Protein AF-A0A2P8HFX1-F1 (afdb_monomer)

Radius of gyration: 20.17 Å; Cα contacts (8 Å, |Δi|>4): 81; chains: 1; bounding box: 55×35×35 Å

Solvent-accessible surface area (backbone atoms only — not comparable to full-atom values): 6045 Å² total; per-residue (Å²): 120,70,41,42,55,77,73,42,50,74,77,39,41,66,53,40,50,55,47,38,52,54,43,4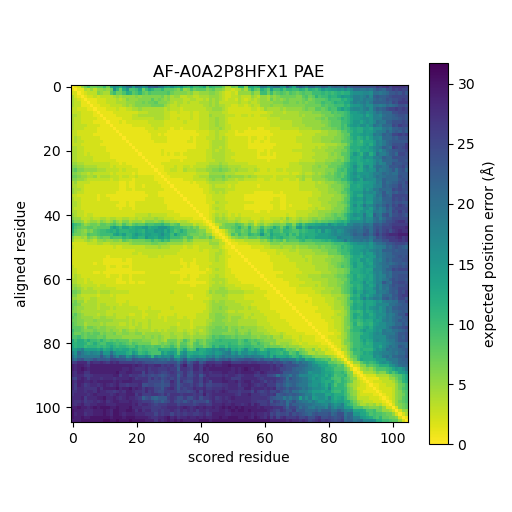0,76,74,70,44,94,66,51,64,65,54,50,47,52,54,17,50,69,68,43,94,55,68,82,44,67,40,42,63,68,57,56,44,48,34,36,68,67,59,49,72,66,58,54,52,53,49,52,52,52,51,54,52,52,50,51,56,51,50,42,68,74,51,42,104,46,42,69,60,51,54,52,50,55,55,55,62,66,64,69,80,118

Organism: NCBI:txid517424

pLDDT: mean 85.31, std 13.83, range [41.0, 98.12]

Secondary structure (DSSP, 8-state):
-EE-HHHHTTTTHHHHHHHHHHHHHTT----HHHHHHHHHHT-S-TTS-EEHHHHHHHHHT--HHHHHHHHHHHHHHHHHHHHHHH-TTHHHHHHHHHHHHTT--

Structure (mmCIF, N/CA/C/O backbone):
data_AF-A0A2P8HFX1-F1
#
_entry.id   AF-A0A2P8HFX1-F1
#
loop_
_atom_site.group_PDB
_atom_site.id
_atom_site.type_symbol
_atom_site.label_atom_id
_atom_site.label_alt_id
_atom_site.label_comp_id
_atom_site.label_asym_id
_atom_site.label_entity_id
_atom_site.label_seq_id
_atom_site.pdbx_PDB_ins_code
_atom_site.Cartn_x
_atom_site.Cartn_y
_atom_site.Cartn_z
_atom_site.occupancy
_atom_site.B_iso_or_equiv
_atom_site.auth_seq_id
_atom_site.auth_comp_id
_atom_site.auth_asym_id
_atom_site.auth_atom_id
_atom_site.pdbx_PDB_model_num
ATOM 1 N N . MET A 1 1 ? 15.619 -13.886 -10.190 1.00 76.94 1 MET A N 1
ATOM 2 C CA . MET A 1 1 ? 14.326 -14.317 -10.760 1.00 76.94 1 MET A CA 1
ATOM 3 C C . MET A 1 1 ? 13.462 -13.081 -10.934 1.00 76.94 1 MET A C 1
ATOM 5 O O . MET A 1 1 ? 13.349 -12.325 -9.974 1.00 76.94 1 MET A O 1
ATOM 9 N N . TYR A 1 2 ? 12.930 -12.864 -12.135 1.00 82.31 2 TYR A N 1
ATOM 10 C CA . TYR A 1 2 ? 12.001 -11.778 -12.450 1.00 82.31 2 TYR A CA 1
ATOM 11 C C . TYR A 1 2 ? 10.611 -12.378 -12.637 1.00 82.31 2 TYR A C 1
ATOM 13 O O . TYR A 1 2 ? 10.494 -13.483 -13.161 1.00 82.31 2 TYR A O 1
ATOM 21 N N . GLN A 1 3 ? 9.591 -11.706 -12.115 1.00 87.50 3 GLN A N 1
ATOM 22 C CA . GLN A 1 3 ? 8.193 -12.115 -12.242 1.00 87.50 3 GLN A CA 1
ATOM 23 C C . GLN A 1 3 ? 7.301 -10.874 -12.219 1.00 87.50 3 GLN A C 1
ATOM 25 O O . GLN A 1 3 ? 7.731 -9.795 -11.795 1.00 87.50 3 GLN A O 1
ATOM 30 N N . SER A 1 4 ? 6.044 -11.026 -12.629 1.00 87.75 4 SER A N 1
ATOM 31 C CA . SER A 1 4 ? 5.049 -9.964 -12.469 1.00 87.75 4 SER A CA 1
ATOM 32 C C . SER A 1 4 ? 4.795 -9.654 -10.987 1.00 87.75 4 SER A C 1
ATOM 34 O O . SER A 1 4 ? 4.896 -10.529 -10.122 1.00 87.75 4 SER A O 1
ATOM 36 N N . LEU A 1 5 ? 4.400 -8.415 -10.678 1.00 85.94 5 LEU A N 1
ATOM 37 C CA . LEU A 1 5 ? 4.071 -8.014 -9.304 1.00 85.94 5 LEU A CA 1
ATOM 38 C C . LEU A 1 5 ? 3.005 -8.916 -8.668 1.00 85.94 5 LEU A C 1
ATOM 40 O O . LEU A 1 5 ? 3.134 -9.290 -7.505 1.00 85.94 5 LEU A O 1
ATOM 44 N N . ASN A 1 6 ? 1.987 -9.323 -9.430 1.00 86.19 6 ASN A N 1
ATOM 45 C CA . ASN A 1 6 ? 0.925 -10.194 -8.922 1.00 86.19 6 ASN A CA 1
ATOM 46 C C . ASN A 1 6 ? 1.449 -11.553 -8.446 1.00 86.19 6 ASN A C 1
ATOM 48 O O . ASN A 1 6 ? 0.996 -12.044 -7.414 1.00 86.19 6 ASN A O 1
ATOM 52 N N . GLN A 1 7 ? 2.425 -12.134 -9.147 1.00 90.00 7 GLN A N 1
ATOM 53 C CA . GLN A 1 7 ? 3.048 -13.390 -8.725 1.00 90.00 7 GLN A CA 1
ATOM 54 C C . GLN A 1 7 ? 3.895 -13.201 -7.460 1.00 90.00 7 GLN A C 1
ATOM 56 O O . GLN A 1 7 ? 3.943 -14.088 -6.611 1.00 90.00 7 GLN A O 1
ATOM 61 N N . TRP A 1 8 ? 4.492 -12.019 -7.271 1.00 92.31 8 TRP A N 1
ATOM 62 C CA . TRP A 1 8 ? 5.255 -11.712 -6.062 1.00 92.31 8 TRP A CA 1
ATOM 63 C C . TRP A 1 8 ? 4.404 -11.488 -4.811 1.00 92.31 8 TRP A C 1
ATOM 65 O O . TRP A 1 8 ? 4.944 -11.631 -3.713 1.00 92.31 8 TRP A O 1
ATOM 75 N N . LYS A 1 9 ? 3.104 -11.180 -4.931 1.00 92.38 9 LYS A N 1
ATOM 76 C CA . LYS A 1 9 ? 2.233 -10.827 -3.790 1.00 92.38 9 LYS A CA 1
ATOM 77 C C . LYS A 1 9 ? 2.307 -11.843 -2.641 1.00 92.38 9 LYS A C 1
ATOM 79 O O . LYS A 1 9 ? 2.392 -11.449 -1.478 1.00 92.38 9 LYS A O 1
ATOM 84 N N . SER A 1 10 ? 2.305 -13.141 -2.953 1.00 93.25 10 SER A N 1
ATOM 85 C CA . SER A 1 10 ? 2.405 -14.218 -1.956 1.00 93.25 10 SER A CA 1
ATOM 86 C C . SER A 1 10 ? 3.770 -14.238 -1.258 1.00 93.25 10 SER A C 1
ATOM 88 O O . SER A 1 10 ? 3.837 -14.367 -0.038 1.00 93.25 10 SER A O 1
ATOM 90 N N . HIS A 1 11 ? 4.853 -14.040 -2.008 1.00 94.56 11 HIS A N 1
ATOM 91 C CA . HIS A 1 11 ? 6.222 -14.039 -1.491 1.00 94.56 11 HIS A CA 1
ATOM 92 C C . HIS A 1 11 ? 6.539 -12.803 -0.641 1.00 94.56 11 HIS A C 1
ATOM 94 O O . HIS A 1 11 ? 7.272 -12.904 0.339 1.00 94.56 11 HIS A O 1
ATOM 100 N N . VAL A 1 12 ? 5.972 -11.640 -0.979 1.00 95.69 12 VAL A N 1
ATOM 101 C CA . VAL A 1 12 ? 6.167 -10.390 -0.219 1.00 95.69 12 VAL A CA 1
ATOM 102 C C . VAL A 1 12 ? 5.121 -10.187 0.882 1.00 95.69 12 VAL A C 1
ATOM 104 O O . VAL A 1 12 ? 5.099 -9.148 1.539 1.00 95.69 12 VAL A O 1
ATOM 107 N N . SER A 1 13 ? 4.289 -11.201 1.138 1.00 96.31 13 SER A N 1
ATOM 108 C CA . SER A 1 13 ? 3.316 -11.247 2.236 1.00 96.31 13 SER A CA 1
ATOM 109 C C . SER A 1 13 ? 3.880 -10.788 3.596 1.00 96.31 13 SER A C 1
ATOM 111 O O . SER A 1 13 ? 3.190 -10.014 4.271 1.00 96.31 13 SER A O 1
ATOM 113 N N . PRO A 1 14 ? 5.113 -11.165 4.004 1.00 97.19 14 PRO A N 1
ATOM 114 C CA . PRO A 1 14 ? 5.702 -10.665 5.248 1.00 97.19 14 PRO A CA 1
ATOM 115 C C . PRO A 1 14 ? 5.901 -9.143 5.255 1.00 97.19 14 PRO A C 1
ATOM 117 O O . PRO A 1 14 ? 5.551 -8.488 6.233 1.00 97.19 14 PRO A O 1
ATOM 120 N N . ALA A 1 15 ? 6.381 -8.561 4.150 1.00 97.81 15 ALA A N 1
ATOM 121 C CA . ALA A 1 15 ? 6.555 -7.112 4.022 1.00 97.81 15 ALA A CA 1
ATOM 122 C C . ALA A 1 15 ? 5.205 -6.378 4.025 1.00 97.81 15 ALA A C 1
ATOM 124 O O . ALA A 1 15 ? 5.070 -5.339 4.666 1.00 97.81 15 ALA A O 1
ATOM 125 N N . ILE A 1 16 ? 4.188 -6.945 3.361 1.00 98.00 16 ILE A N 1
ATOM 126 C CA . ILE A 1 16 ? 2.821 -6.398 3.364 1.00 98.00 16 ILE A CA 1
ATOM 127 C C . ILE A 1 16 ? 2.277 -6.351 4.792 1.00 98.00 16 ILE A C 1
ATOM 129 O O . ILE A 1 16 ? 1.723 -5.337 5.204 1.00 98.00 16 ILE A O 1
ATOM 133 N N . THR A 1 17 ? 2.451 -7.438 5.544 1.00 98.12 17 THR A N 1
ATOM 134 C CA . THR A 1 17 ? 1.980 -7.537 6.933 1.00 98.12 17 THR A CA 1
ATOM 135 C C . THR A 1 17 ? 2.720 -6.539 7.823 1.00 98.12 17 THR A C 1
ATOM 137 O O . THR A 1 17 ? 2.083 -5.747 8.506 1.00 98.12 17 THR A O 1
ATOM 140 N N . SER A 1 18 ? 4.051 -6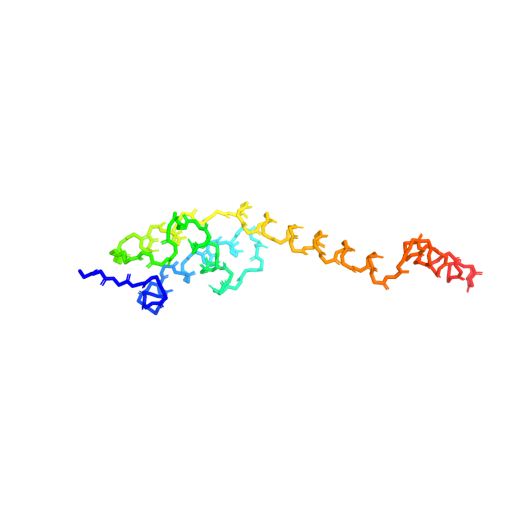.476 7.721 1.00 98.00 18 SER A N 1
ATOM 141 C CA . SER A 1 18 ? 4.860 -5.511 8.473 1.00 98.00 18 SER A CA 1
ATOM 142 C C . SER A 1 18 ? 4.448 -4.060 8.201 1.00 98.00 18 SER A C 1
ATOM 144 O O . SER A 1 18 ? 4.318 -3.278 9.139 1.00 98.00 18 SER A O 1
ATOM 146 N N . LYS A 1 19 ? 4.187 -3.702 6.937 1.00 98.06 19 LYS A N 1
ATOM 147 C CA . LYS A 1 19 ? 3.725 -2.356 6.576 1.00 98.06 19 LYS A CA 1
ATOM 148 C C . LYS A 1 19 ? 2.297 -2.080 7.055 1.00 98.06 19 LYS A C 1
ATOM 150 O O . LYS A 1 19 ? 1.998 -0.961 7.462 1.00 98.06 19 LYS A O 1
ATOM 155 N N . GLN A 1 20 ? 1.415 -3.078 7.014 1.00 98.06 20 GLN A N 1
ATOM 156 C CA . GLN A 1 20 ? 0.062 -2.955 7.556 1.00 98.06 20 GLN A CA 1
ATOM 157 C C . GLN A 1 20 ? 0.105 -2.641 9.056 1.00 98.06 20 GLN A C 1
ATOM 159 O O . GLN A 1 20 ? -0.594 -1.738 9.510 1.00 98.06 20 GLN A O 1
ATOM 164 N N . ASP A 1 21 ? 0.925 -3.369 9.811 1.00 97.88 21 ASP A N 1
ATOM 165 C CA . ASP A 1 21 ? 1.041 -3.186 11.256 1.00 97.88 21 ASP A CA 1
ATOM 166 C C . ASP A 1 21 ? 1.635 -1.815 11.606 1.00 97.88 21 ASP A C 1
ATOM 168 O O . ASP A 1 21 ? 1.123 -1.145 12.498 1.00 97.88 21 ASP A O 1
ATOM 172 N N . GLU A 1 22 ? 2.628 -1.339 10.849 1.00 97.81 22 GLU A N 1
ATOM 173 C CA . GLU A 1 22 ? 3.158 0.029 10.963 1.00 97.81 22 GLU A CA 1
ATOM 174 C C . GLU A 1 22 ? 2.060 1.089 10.752 1.00 97.81 22 GLU A C 1
ATOM 176 O O . GLU A 1 22 ? 1.901 2.005 11.555 1.00 97.81 22 GLU A O 1
ATOM 181 N N . LEU A 1 23 ? 1.251 0.961 9.696 1.00 96.69 23 LEU A N 1
ATOM 182 C CA . LEU A 1 23 ? 0.154 1.900 9.438 1.00 96.69 23 LEU A CA 1
ATOM 183 C C . LEU A 1 23 ? -0.925 1.843 10.531 1.00 96.69 23 LEU A C 1
ATOM 185 O O . LEU A 1 23 ? -1.443 2.884 10.936 1.00 96.69 23 LEU A O 1
ATOM 189 N N . LYS A 1 24 ? -1.228 0.655 11.062 1.00 96.88 24 LYS A N 1
ATOM 190 C CA . LYS A 1 24 ? -2.136 0.505 12.208 1.00 96.88 24 LYS A CA 1
ATOM 191 C C . LYS A 1 24 ? -1.589 1.159 13.473 1.00 96.88 24 LYS A C 1
ATOM 193 O O . LYS A 1 24 ? -2.370 1.744 14.217 1.00 96.88 24 LYS A O 1
ATOM 198 N N . GLN A 1 25 ? -0.276 1.111 13.709 1.00 96.56 25 GLN A N 1
ATOM 199 C CA . GLN A 1 25 ? 0.355 1.815 14.836 1.00 96.56 25 GLN A CA 1
ATOM 200 C C . GLN A 1 25 ? 0.160 3.333 14.750 1.00 96.56 25 GLN A C 1
ATOM 202 O O . GLN A 1 25 ? 0.033 3.990 15.779 1.00 96.56 25 GLN A O 1
ATOM 207 N N . TYR A 1 26 ? 0.062 3.887 13.540 1.00 94.69 26 TYR A N 1
ATOM 208 C CA . TYR A 1 26 ? -0.298 5.291 13.327 1.00 94.69 26 TYR A CA 1
ATOM 209 C C . TYR A 1 26 ? -1.811 5.574 13.406 1.00 94.69 26 TYR A C 1
ATOM 211 O O . TYR A 1 26 ? -2.225 6.712 13.201 1.00 94.69 26 TYR A O 1
ATOM 219 N N . GLY A 1 27 ? -2.641 4.570 13.704 1.00 95.06 27 GLY A N 1
ATOM 220 C CA . GLY A 1 27 ? -4.090 4.709 13.872 1.00 95.06 27 GLY A CA 1
ATOM 221 C C . GLY A 1 27 ? -4.918 4.482 12.605 1.00 95.06 27 GLY A C 1
ATOM 222 O O . GLY A 1 27 ? -6.131 4.684 12.633 1.00 95.06 27 GLY A O 1
ATOM 223 N N . TYR A 1 28 ? -4.312 4.048 11.495 1.00 94.88 28 TYR A N 1
ATOM 224 C CA . TYR A 1 28 ? -5.049 3.799 10.254 1.00 94.88 28 TYR A CA 1
ATOM 225 C C . TYR A 1 28 ? -5.675 2.401 10.231 1.00 94.88 28 TYR A C 1
ATOM 227 O O . TYR A 1 28 ? -5.006 1.389 10.452 1.00 94.88 28 TYR A O 1
ATOM 235 N N . GLN A 1 29 ? -6.959 2.329 9.880 1.00 93.31 29 GLN A N 1
ATOM 236 C CA . GLN A 1 29 ? -7.649 1.068 9.613 1.00 93.31 29 GLN A CA 1
ATOM 237 C C . GLN A 1 29 ? -7.399 0.640 8.167 1.00 93.31 29 GLN A C 1
ATOM 239 O O . GLN A 1 29 ? -8.183 0.964 7.287 1.00 93.31 29 GLN A O 1
ATOM 244 N N . VAL A 1 30 ? -6.284 -0.047 7.921 1.00 95.19 30 VAL A N 1
ATOM 245 C CA . VAL A 1 30 ? -5.854 -0.459 6.575 1.00 95.19 30 VAL A CA 1
ATOM 246 C C . VAL A 1 30 ? -5.830 -1.986 6.431 1.00 95.19 30 VAL A C 1
ATOM 248 O O . VAL A 1 30 ? -5.363 -2.707 7.326 1.00 95.19 30 VAL A O 1
ATOM 251 N N . SER A 1 31 ? -6.318 -2.508 5.304 1.00 96.56 31 SER A N 1
ATOM 252 C CA . SER A 1 31 ? -6.244 -3.935 4.972 1.00 96.56 31 SER A CA 1
ATOM 253 C C . SER A 1 31 ? -4.935 -4.294 4.254 1.00 96.56 31 SER A C 1
ATOM 255 O O . SER A 1 31 ? -4.203 -3.442 3.749 1.00 96.56 31 SER A O 1
ATOM 257 N N . ARG A 1 32 ? -4.620 -5.592 4.178 1.00 96.56 32 ARG A N 1
ATOM 258 C CA . ARG A 1 32 ? -3.456 -6.075 3.412 1.00 96.56 32 ARG A CA 1
ATOM 259 C C . ARG A 1 32 ? -3.586 -5.783 1.917 1.00 96.56 32 ARG A C 1
ATOM 261 O O . ARG A 1 32 ? -2.580 -5.543 1.250 1.00 96.56 32 ARG A O 1
ATOM 268 N N . ASP A 1 33 ? -4.812 -5.819 1.404 1.00 95.62 33 ASP A N 1
ATOM 269 C CA . ASP A 1 33 ? -5.092 -5.539 0.001 1.00 95.62 33 ASP A CA 1
ATOM 270 C C . ASP A 1 33 ? -4.936 -4.055 -0.318 1.00 95.62 33 ASP A C 1
ATOM 272 O O . ASP A 1 33 ? -4.403 -3.734 -1.378 1.00 95.62 33 ASP A O 1
ATOM 276 N N . ASP A 1 34 ? -5.260 -3.165 0.622 1.00 95.81 34 ASP A N 1
ATOM 277 C CA . ASP A 1 34 ? -5.012 -1.728 0.470 1.00 95.81 34 ASP A CA 1
ATOM 278 C C . ASP A 1 34 ? -3.514 -1.437 0.379 1.00 95.81 34 ASP A C 1
ATOM 280 O O . ASP A 1 34 ? -3.068 -0.750 -0.540 1.00 95.81 34 ASP A O 1
ATOM 284 N N . VAL A 1 35 ? -2.709 -2.017 1.281 1.00 96.94 35 VAL A N 1
ATOM 285 C CA . VAL A 1 35 ? -1.240 -1.887 1.243 1.00 96.94 35 VAL A CA 1
ATOM 286 C C . VAL A 1 35 ? -0.695 -2.359 -0.103 1.00 96.94 35 VAL A C 1
ATOM 288 O O . VAL A 1 35 ? 0.122 -1.674 -0.723 1.00 96.94 35 VAL A O 1
ATOM 291 N N . TRP A 1 36 ? -1.165 -3.511 -0.583 1.00 96.06 36 TRP A N 1
ATOM 292 C CA . TRP A 1 36 ? -0.752 -4.036 -1.879 1.00 96.06 36 TRP A CA 1
ATOM 293 C C . TRP A 1 36 ? -1.174 -3.126 -3.038 1.00 96.06 36 TRP A C 1
ATOM 295 O O . TRP A 1 36 ? -0.358 -2.816 -3.905 1.00 96.06 36 TRP A O 1
ATOM 305 N N . ALA A 1 37 ? -2.418 -2.647 -3.044 1.00 94.62 37 ALA A N 1
ATOM 306 C CA . ALA A 1 37 ? -2.925 -1.746 -4.072 1.00 94.62 37 ALA A CA 1
ATOM 307 C C . ALA A 1 37 ? -2.126 -0.435 -4.123 1.00 94.62 37 ALA A C 1
ATOM 309 O O . ALA A 1 37 ? -1.819 0.060 -5.208 1.00 94.62 37 ALA A O 1
ATOM 310 N N . LEU A 1 38 ? -1.739 0.112 -2.967 1.00 95.25 38 LEU A N 1
ATOM 311 C CA . LEU A 1 38 ? -0.874 1.290 -2.882 1.00 95.25 38 LEU A CA 1
ATOM 312 C C . LEU A 1 38 ? 0.540 1.009 -3.405 1.00 95.25 38 LEU A C 1
ATOM 314 O O . LEU A 1 38 ? 1.087 1.832 -4.138 1.00 95.25 38 LEU A O 1
ATOM 318 N N . ALA A 1 39 ? 1.116 -0.152 -3.084 1.00 94.50 39 ALA A N 1
ATOM 319 C CA . ALA A 1 39 ? 2.427 -0.558 -3.590 1.00 94.50 39 ALA A CA 1
ATOM 320 C C . ALA A 1 39 ? 2.427 -0.706 -5.122 1.00 94.50 39 ALA A C 1
ATOM 322 O O . ALA A 1 39 ? 3.320 -0.194 -5.796 1.00 94.50 39 ALA A O 1
ATOM 323 N N . VAL A 1 40 ? 1.390 -1.333 -5.690 1.00 93.00 40 VAL A N 1
ATOM 324 C CA . VAL A 1 40 ? 1.232 -1.480 -7.147 1.00 93.00 40 VAL A CA 1
ATOM 325 C C . VAL A 1 40 ? 1.014 -0.127 -7.824 1.00 93.00 40 VAL A C 1
ATOM 327 O O . VAL A 1 40 ? 1.608 0.123 -8.869 1.00 93.00 40 VAL A O 1
ATOM 330 N N . LYS A 1 41 ? 0.241 0.790 -7.219 1.00 91.50 41 LYS A N 1
ATOM 331 C CA . LYS A 1 41 ? 0.074 2.169 -7.724 1.00 91.50 41 LYS A CA 1
ATOM 332 C C . LYS A 1 41 ? 1.399 2.941 -7.812 1.00 91.50 41 LYS A C 1
ATOM 334 O O . LYS A 1 41 ? 1.493 3.875 -8.601 1.00 91.50 41 LYS A O 1
ATOM 339 N N . LYS A 1 42 ? 2.406 2.579 -7.008 1.00 87.62 42 LYS A N 1
ATOM 340 C CA . LYS A 1 42 ? 3.751 3.179 -7.052 1.00 87.62 42 LYS A CA 1
ATOM 341 C C . LYS A 1 42 ? 4.661 2.566 -8.117 1.00 87.62 42 LYS A C 1
ATOM 343 O O . LYS A 1 42 ? 5.716 3.134 -8.396 1.00 87.62 42 LYS A O 1
ATOM 348 N N . ALA A 1 43 ? 4.296 1.428 -8.702 1.00 88.31 43 ALA A N 1
ATOM 349 C CA . ALA A 1 43 ? 5.072 0.838 -9.780 1.00 88.31 43 ALA A CA 1
ATOM 350 C C . ALA A 1 43 ? 4.957 1.707 -11.041 1.00 88.31 43 ALA A C 1
ATOM 352 O O . ALA A 1 43 ? 3.856 1.981 -11.511 1.00 88.31 43 ALA A O 1
ATOM 353 N N . ALA A 1 44 ? 6.094 2.106 -11.616 1.00 77.81 44 ALA A N 1
ATOM 354 C CA . ALA A 1 44 ? 6.119 2.880 -12.861 1.00 77.81 44 ALA A CA 1
ATOM 355 C C . ALA A 1 44 ? 5.496 2.110 -14.043 1.00 77.81 44 ALA A C 1
ATOM 357 O O . ALA A 1 44 ? 4.890 2.709 -14.926 1.00 77.81 44 ALA A O 1
ATOM 358 N N . ALA A 1 45 ? 5.625 0.779 -14.037 1.00 80.12 45 ALA A N 1
ATOM 359 C CA . ALA A 1 45 ? 5.038 -0.128 -15.016 1.00 80.12 45 ALA A CA 1
ATOM 360 C C . ALA A 1 45 ? 4.482 -1.377 -14.297 1.00 80.12 45 ALA A C 1
ATOM 362 O O . ALA A 1 45 ? 5.238 -2.304 -14.013 1.00 80.12 45 ALA A O 1
ATOM 363 N N . PRO A 1 46 ? 3.173 -1.428 -13.985 1.00 71.00 46 PRO A N 1
ATOM 364 C CA . PRO A 1 46 ? 2.565 -2.524 -13.217 1.00 71.00 46 PRO A CA 1
ATOM 365 C C . PRO A 1 46 ? 2.657 -3.904 -13.886 1.00 71.00 46 PRO A C 1
ATOM 367 O O . PRO A 1 46 ? 2.571 -4.927 -13.209 1.00 71.00 46 PRO A O 1
ATOM 370 N N . SER A 1 47 ? 2.815 -3.928 -15.212 1.00 73.31 47 SER A N 1
ATOM 371 C CA . SER A 1 47 ? 2.960 -5.135 -16.032 1.00 73.31 47 SER A CA 1
ATOM 372 C C . SER A 1 47 ? 4.413 -5.549 -16.276 1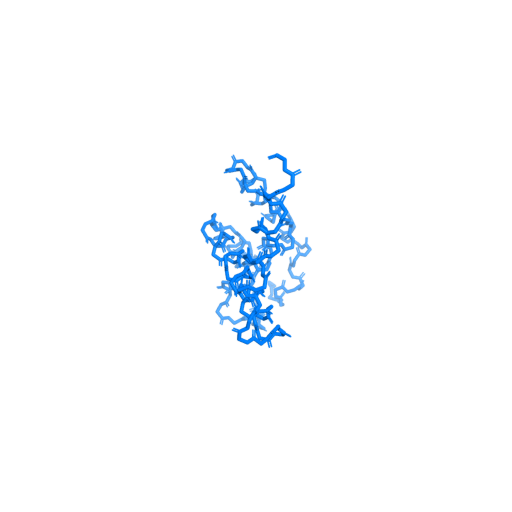.00 73.31 47 SER A C 1
ATOM 374 O O . SER A 1 47 ? 4.638 -6.593 -16.883 1.00 73.31 47 SER A O 1
ATOM 376 N N . ALA A 1 48 ? 5.394 -4.756 -15.835 1.00 79.00 48 ALA A N 1
ATOM 377 C CA . ALA A 1 48 ? 6.795 -5.110 -15.996 1.00 79.00 48 ALA A CA 1
ATOM 378 C C . ALA A 1 48 ? 7.169 -6.260 -15.056 1.00 79.00 48 ALA A C 1
ATOM 380 O O . ALA A 1 48 ? 6.717 -6.332 -13.909 1.00 79.00 48 ALA A O 1
ATOM 381 N N . GLU A 1 49 ? 8.031 -7.151 -15.537 1.00 88.44 49 GLU A N 1
ATOM 382 C CA . GLU A 1 49 ? 8.654 -8.133 -14.667 1.00 88.44 49 GLU A CA 1
ATOM 383 C C . GLU A 1 49 ? 9.674 -7.436 -13.767 1.00 88.44 49 GLU A C 1
ATOM 385 O O . GLU A 1 49 ? 10.554 -6.707 -14.227 1.00 88.44 49 GLU A O 1
ATOM 390 N N . VAL A 1 50 ? 9.562 -7.668 -12.464 1.00 89.50 50 VAL A N 1
ATOM 391 C CA . VAL A 1 50 ? 10.444 -7.075 -11.461 1.00 89.50 50 VAL A CA 1
ATOM 392 C C . VAL A 1 50 ? 11.112 -8.162 -10.637 1.00 89.50 50 VAL A C 1
ATOM 394 O O . VAL A 1 50 ? 10.612 -9.284 -10.510 1.00 89.50 50 VAL A O 1
ATOM 397 N N . ALA A 1 51 ? 12.262 -7.833 -10.060 1.00 92.25 51 ALA A N 1
ATOM 398 C CA . ALA A 1 51 ? 12.885 -8.675 -9.054 1.00 92.25 51 ALA A CA 1
ATOM 399 C C . ALA A 1 51 ? 12.127 -8.565 -7.718 1.00 92.25 51 ALA A C 1
ATOM 401 O O . ALA A 1 51 ? 11.533 -7.532 -7.409 1.00 92.25 51 ALA A O 1
ATOM 402 N N . ILE A 1 52 ? 12.192 -9.607 -6.884 1.00 93.50 52 ILE A N 1
ATOM 403 C CA . ILE A 1 52 ? 11.492 -9.634 -5.587 1.00 93.50 52 ILE A CA 1
ATOM 404 C C . ILE A 1 52 ? 11.864 -8.456 -4.672 1.00 93.50 52 ILE A C 1
ATOM 406 O O . ILE A 1 52 ? 11.000 -7.916 -3.986 1.00 93.50 52 ILE A O 1
ATOM 410 N N . HIS A 1 53 ? 13.128 -8.016 -4.678 1.00 94.25 53 HIS A N 1
ATOM 411 C CA . HIS A 1 53 ? 13.571 -6.894 -3.846 1.00 94.25 53 HIS A CA 1
ATOM 412 C C . HIS A 1 53 ? 12.916 -5.570 -4.260 1.00 94.25 53 HIS A C 1
ATOM 414 O O . HIS A 1 53 ? 12.624 -4.751 -3.394 1.00 94.25 53 HIS A O 1
ATOM 420 N N . GLU A 1 54 ? 12.611 -5.381 -5.548 1.00 93.62 54 GLU A N 1
ATOM 421 C CA . GLU A 1 54 ? 11.842 -4.224 -6.016 1.00 93.62 54 GLU A CA 1
ATOM 422 C C . GLU A 1 54 ? 10.389 -4.302 -5.537 1.00 93.62 54 GLU A C 1
ATOM 424 O O . GLU A 1 54 ? 9.841 -3.307 -5.071 1.00 93.62 54 GLU A O 1
ATOM 429 N N . ALA A 1 55 ? 9.775 -5.490 -5.558 1.00 93.50 55 ALA A N 1
ATOM 430 C CA . ALA A 1 55 ? 8.426 -5.680 -5.023 1.00 93.50 55 ALA A CA 1
ATOM 431 C C . ALA A 1 55 ? 8.365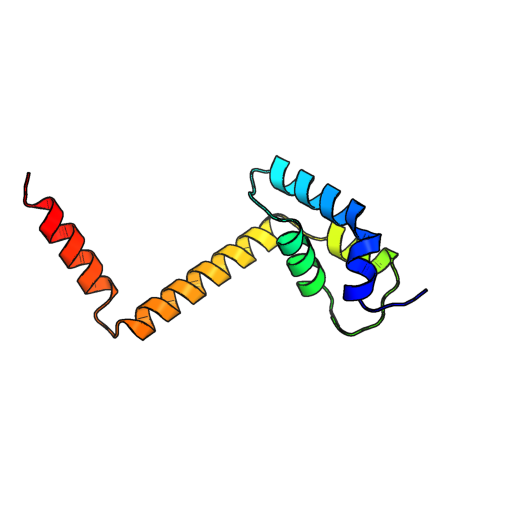 -5.374 -3.512 1.00 93.50 55 ALA A C 1
ATOM 433 O O . ALA A 1 55 ? 7.470 -4.661 -3.058 1.00 93.50 55 ALA A O 1
ATOM 434 N N . VAL A 1 56 ? 9.352 -5.840 -2.736 1.00 96.25 56 VAL A N 1
ATOM 435 C CA . VAL A 1 56 ? 9.492 -5.490 -1.310 1.00 96.25 56 VAL A CA 1
ATOM 436 C C . VAL A 1 56 ? 9.696 -3.985 -1.136 1.00 96.25 56 VAL A C 1
ATOM 438 O O . VAL A 1 56 ? 9.020 -3.368 -0.315 1.00 96.25 56 VAL A O 1
ATOM 441 N N . ARG A 1 57 ? 10.581 -3.370 -1.927 1.00 95.94 57 ARG A N 1
ATOM 442 C CA . ARG A 1 57 ? 10.840 -1.925 -1.890 1.00 95.94 57 ARG A CA 1
ATOM 443 C C . ARG A 1 57 ? 9.567 -1.112 -2.132 1.00 95.94 57 ARG A C 1
ATOM 445 O O . ARG A 1 57 ? 9.335 -0.147 -1.408 1.00 95.94 57 ARG A O 1
ATOM 452 N N . LEU A 1 58 ? 8.732 -1.503 -3.096 1.00 95.88 58 LEU A N 1
ATOM 453 C CA . LEU A 1 58 ? 7.452 -0.842 -3.378 1.00 95.88 58 LEU A CA 1
ATOM 454 C C . LEU A 1 58 ? 6.497 -0.900 -2.180 1.00 95.88 58 LEU A C 1
ATOM 456 O O . LEU A 1 58 ? 5.892 0.115 -1.839 1.00 95.88 58 LEU A O 1
ATOM 460 N N . VAL A 1 59 ? 6.404 -2.055 -1.513 1.00 97.12 59 VAL A N 1
ATOM 461 C CA . VAL A 1 59 ? 5.599 -2.219 -0.291 1.00 97.12 59 VAL A CA 1
ATOM 462 C C . VAL A 1 59 ? 6.134 -1.339 0.838 1.00 97.12 59 VAL A C 1
ATOM 464 O O . VAL A 1 59 ? 5.378 -0.598 1.464 1.00 97.12 59 VAL A O 1
ATOM 467 N N . MET A 1 60 ? 7.446 -1.354 1.071 1.00 96.88 60 MET A N 1
ATOM 468 C CA . MET A 1 60 ? 8.062 -0.562 2.139 1.00 96.88 60 MET A CA 1
ATOM 469 C C . MET A 1 60 ? 7.986 0.949 1.886 1.00 96.88 60 MET A C 1
ATOM 471 O O . MET A 1 60 ? 7.985 1.727 2.839 1.00 96.88 60 MET A O 1
ATOM 475 N N . ALA A 1 61 ? 7.874 1.364 0.622 1.00 96.38 61 ALA A N 1
ATOM 476 C CA . ALA A 1 61 ? 7.724 2.757 0.216 1.00 96.38 61 ALA A CA 1
ATOM 477 C C . ALA A 1 61 ? 6.305 3.324 0.412 1.00 96.38 61 ALA A C 1
ATOM 479 O O . ALA A 1 61 ? 6.109 4.522 0.186 1.00 96.38 61 ALA A O 1
ATOM 480 N N . VAL A 1 62 ? 5.321 2.504 0.805 1.00 96.62 62 VAL A N 1
ATOM 481 C CA . VAL A 1 62 ? 3.978 2.974 1.179 1.00 96.62 62 VAL A CA 1
ATOM 482 C C . VAL A 1 62 ? 4.060 3.817 2.450 1.00 96.62 62 VAL A C 1
ATOM 484 O O . VAL A 1 62 ? 4.655 3.411 3.451 1.00 96.62 62 VAL A O 1
ATOM 487 N N . LYS A 1 63 ? 3.450 5.002 2.398 1.00 95.69 63 LYS A N 1
ATOM 488 C CA . LYS A 1 63 ? 3.399 5.985 3.481 1.00 95.69 63 LYS A CA 1
ATOM 489 C C . LYS A 1 63 ? 1.951 6.235 3.920 1.00 95.69 63 LYS A C 1
ATOM 491 O O . LYS A 1 63 ? 1.039 6.093 3.105 1.00 95.69 63 LYS A O 1
ATOM 496 N N . PRO A 1 64 ? 1.725 6.716 5.156 1.00 94.69 64 PRO A N 1
ATOM 497 C CA . PRO A 1 64 ? 0.391 7.082 5.642 1.00 94.69 64 PRO A CA 1
ATOM 498 C C . PRO A 1 64 ? -0.408 7.995 4.702 1.00 94.69 64 PRO A C 1
ATOM 500 O O . PRO A 1 64 ? -1.587 7.762 4.443 1.00 94.69 64 PRO A O 1
ATOM 503 N N . HIS A 1 65 ? 0.249 9.004 4.119 1.00 94.31 65 HIS A N 1
ATOM 504 C CA . HIS A 1 65 ? -0.412 9.929 3.198 1.00 94.31 65 HIS A CA 1
ATOM 505 C C . HIS A 1 65 ? -0.856 9.262 1.889 1.00 94.31 65 HIS A C 1
ATOM 507 O O . HIS A 1 65 ? -1.788 9.749 1.259 1.00 94.31 65 HIS A O 1
ATOM 513 N N . ASP A 1 66 ? -0.222 8.162 1.464 1.00 94.69 66 ASP A N 1
ATOM 514 C CA . ASP A 1 66 ? -0.655 7.429 0.271 1.00 94.69 66 ASP A CA 1
ATOM 515 C C . ASP A 1 66 ? -2.033 6.800 0.507 1.00 94.69 66 ASP A C 1
ATOM 517 O O . ASP A 1 66 ? -2.904 6.880 -0.362 1.00 94.69 66 ASP A O 1
ATOM 521 N N . TYR A 1 67 ? -2.238 6.223 1.697 1.00 94.19 67 TYR A N 1
ATOM 522 C CA . TYR A 1 67 ? -3.519 5.655 2.112 1.00 94.19 67 TYR A CA 1
ATOM 523 C C . TYR A 1 67 ? -4.584 6.741 2.244 1.00 94.19 67 TYR A C 1
ATOM 525 O O . TYR A 1 67 ? -5.613 6.673 1.578 1.00 94.19 67 TYR A O 1
ATOM 533 N N . MET A 1 68 ? -4.291 7.805 2.996 1.00 93.12 68 MET A N 1
ATOM 534 C CA . MET A 1 68 ? -5.232 8.909 3.194 1.00 93.12 68 MET A CA 1
ATOM 535 C C . MET A 1 68 ? -5.639 9.566 1.868 1.00 93.12 68 MET A C 1
ATOM 537 O O . MET A 1 68 ? -6.818 9.798 1.625 1.00 93.12 68 MET A O 1
ATOM 541 N N . ASN A 1 69 ? -4.689 9.783 0.955 1.00 93.81 69 ASN A N 1
ATOM 542 C CA . ASN A 1 69 ? -4.996 10.301 -0.378 1.00 93.81 69 ASN A CA 1
ATOM 543 C C . ASN A 1 69 ? -5.864 9.338 -1.201 1.00 93.81 69 ASN A C 1
ATOM 545 O O . ASN A 1 69 ? -6.664 9.795 -2.018 1.00 93.81 69 ASN A O 1
ATOM 549 N N . SER A 1 70 ? -5.684 8.023 -1.044 1.00 93.06 70 SER A N 1
ATOM 550 C CA . SER A 1 70 ? -6.512 7.021 -1.722 1.00 93.06 70 SER A CA 1
ATOM 551 C C . SER A 1 70 ? -7.955 7.070 -1.220 1.00 93.06 70 SER A C 1
ATOM 553 O O . SER A 1 70 ? -8.864 7.157 -2.045 1.00 93.06 70 SER A O 1
ATOM 555 N N . GLU A 1 71 ? -8.149 7.103 0.099 1.00 92.62 71 GLU A N 1
ATOM 556 C CA . GLU A 1 71 ? -9.470 7.171 0.735 1.00 92.62 71 GLU A CA 1
ATOM 557 C C . GLU A 1 71 ? -10.202 8.471 0.392 1.00 92.62 71 GLU A C 1
ATOM 559 O O . GLU A 1 71 ? -11.344 8.441 -0.065 1.00 92.62 71 GLU A O 1
ATOM 564 N N . THR A 1 72 ? -9.524 9.619 0.480 1.00 93.38 72 THR A N 1
ATOM 565 C CA . THR A 1 72 ? -10.111 10.916 0.113 1.00 93.38 72 THR A CA 1
ATOM 566 C C . THR A 1 72 ? -10.562 10.942 -1.347 1.00 93.38 72 THR A C 1
ATOM 568 O O . THR A 1 72 ? -11.650 11.425 -1.658 1.00 93.38 72 THR A O 1
ATOM 571 N N . LYS A 1 73 ? -9.755 10.394 -2.268 1.00 91.75 73 LYS A N 1
ATOM 572 C CA . LYS A 1 73 ? -10.135 10.305 -3.688 1.00 91.75 73 LYS A CA 1
ATOM 573 C C . LYS A 1 73 ? -11.331 9.381 -3.903 1.00 91.75 73 LYS A C 1
ATOM 575 O O . LYS A 1 73 ? -12.173 9.688 -4.745 1.00 91.75 73 LYS A O 1
ATOM 580 N N . ALA A 1 74 ? -11.402 8.262 -3.182 1.00 88.69 74 ALA A N 1
ATOM 581 C CA . ALA A 1 74 ? -12.528 7.339 -3.262 1.00 88.69 74 ALA A CA 1
ATOM 582 C C . ALA A 1 74 ? -13.822 7.999 -2.761 1.00 88.69 74 ALA A C 1
ATOM 584 O O . ALA A 1 74 ? -14.825 7.974 -3.474 1.00 88.69 74 ALA A O 1
ATOM 585 N N . ALA A 1 75 ? -13.769 8.668 -1.606 1.00 90.56 75 ALA A N 1
ATOM 586 C CA . ALA A 1 75 ? -14.894 9.402 -1.033 1.00 90.56 75 ALA A CA 1
ATOM 587 C C . ALA A 1 75 ? -15.382 10.532 -1.955 1.00 90.56 75 ALA A C 1
ATOM 589 O O . ALA A 1 75 ? -16.575 10.622 -2.232 1.00 90.56 75 ALA A O 1
ATOM 590 N N . LEU A 1 76 ? -14.465 11.334 -2.511 1.00 90.38 76 LEU A N 1
ATOM 591 C CA . LEU A 1 76 ? -14.812 12.405 -3.453 1.00 90.38 76 LEU A CA 1
ATOM 592 C C . LEU A 1 76 ? -15.442 11.858 -4.740 1.00 90.38 76 LEU A C 1
ATOM 594 O O . LEU A 1 76 ? -16.391 12.420 -5.278 1.00 90.38 76 LEU A O 1
ATOM 598 N N . LYS A 1 77 ? -14.927 10.740 -5.262 1.00 88.19 77 LYS A N 1
ATOM 599 C CA . LYS A 1 77 ? -15.523 10.107 -6.442 1.00 88.19 77 LYS A CA 1
ATOM 600 C C . LYS A 1 77 ? -16.936 9.601 -6.141 1.00 88.19 77 LYS A C 1
ATOM 602 O O . LYS A 1 77 ? -17.816 9.7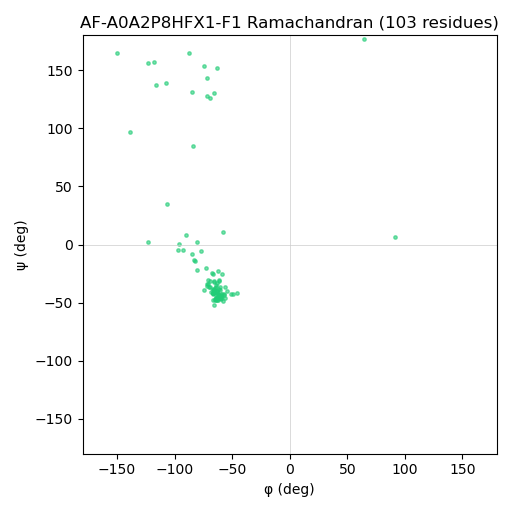49 -6.986 1.00 88.19 77 LYS A O 1
ATOM 607 N N . ALA A 1 78 ? -17.147 9.021 -4.960 1.00 86.44 78 ALA A N 1
ATOM 608 C CA . ALA A 1 78 ? -18.457 8.557 -4.522 1.00 86.44 78 ALA A CA 1
ATOM 609 C C . ALA A 1 78 ? -19.449 9.720 -4.362 1.00 86.44 78 ALA A C 1
ATOM 611 O O . ALA A 1 78 ? -20.570 9.610 -4.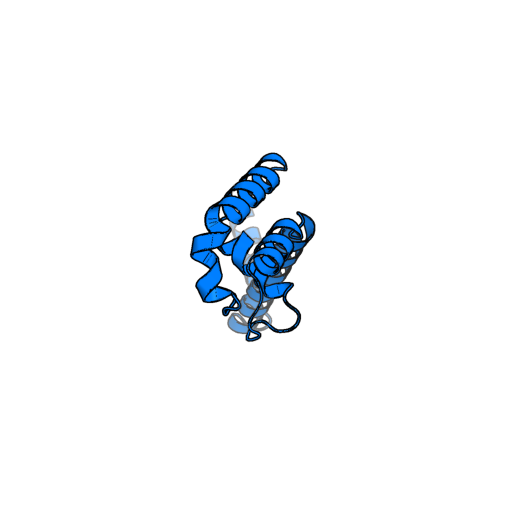852 1.00 86.44 78 ALA A O 1
ATOM 612 N N . SER A 1 79 ? -19.034 10.847 -3.769 1.00 81.69 79 SER A N 1
ATOM 613 C CA . SER A 1 79 ? -19.898 12.026 -3.616 1.00 81.69 79 SER A CA 1
ATOM 614 C C . SER A 1 79 ? -20.326 12.596 -4.969 1.00 81.69 79 SER A C 1
ATOM 616 O O . SER A 1 79 ? -21.518 12.746 -5.217 1.00 81.69 79 SER A O 1
ATOM 618 N N . VAL A 1 80 ? -19.381 12.781 -5.897 1.00 84.69 80 VAL A N 1
ATOM 619 C CA . VAL A 1 80 ? -19.677 13.252 -7.262 1.00 84.69 80 VAL A CA 1
ATOM 620 C C . VAL A 1 80 ? -20.615 12.289 -7.996 1.00 84.69 80 VAL A C 1
ATOM 622 O O . VAL A 1 80 ? -21.467 12.710 -8.778 1.00 84.69 80 VAL A O 1
ATOM 625 N N . GLN A 1 81 ? -20.471 10.979 -7.782 1.00 80.56 81 GLN A N 1
ATOM 626 C CA . GLN A 1 81 ? -21.343 9.995 -8.417 1.00 80.56 81 GLN A CA 1
ATOM 627 C C . GLN A 1 81 ? -22.760 10.002 -7.825 1.00 80.56 81 GLN A C 1
ATOM 629 O O . GLN A 1 81 ? -23.715 9.853 -8.586 1.00 80.56 81 GLN A O 1
ATOM 634 N N . MET A 1 82 ? -22.900 10.232 -6.515 1.00 75.12 82 MET A N 1
ATOM 635 C CA . MET A 1 82 ? -24.199 10.401 -5.855 1.00 75.12 82 MET A CA 1
ATOM 636 C C . MET A 1 82 ? -24.916 11.681 -6.301 1.00 75.12 82 MET A C 1
ATOM 638 O O . MET A 1 82 ? -26.109 11.629 -6.587 1.00 75.12 82 MET A O 1
ATOM 642 N N . GLU A 1 83 ? -24.204 12.804 -6.433 1.00 70.88 83 GLU A N 1
ATOM 643 C CA . GLU A 1 83 ? -24.760 14.053 -6.981 1.00 70.88 83 GLU A CA 1
ATOM 644 C C . GLU A 1 83 ? -25.277 13.850 -8.411 1.00 70.88 83 GLU A C 1
ATOM 646 O O . GLU A 1 83 ? -26.396 14.230 -8.749 1.00 70.88 83 GLU A O 1
ATOM 651 N N . ARG A 1 84 ? -24.496 13.164 -9.255 1.00 70.31 84 ARG A N 1
ATOM 652 C CA . ARG A 1 84 ? -24.896 12.861 -10.637 1.00 70.31 84 ARG A CA 1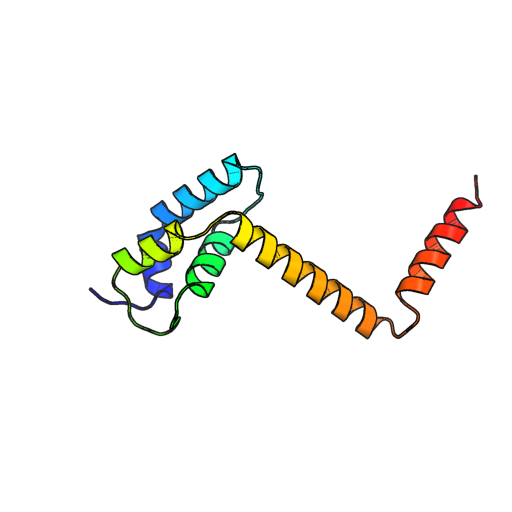
ATOM 653 C C . ARG A 1 84 ? -26.096 11.925 -10.731 1.00 70.31 84 ARG A C 1
ATOM 655 O O . ARG A 1 84 ? -26.844 12.031 -11.697 1.00 70.31 84 ARG A O 1
ATOM 662 N N . SER A 1 85 ? -26.274 11.005 -9.782 1.00 65.00 85 SER A N 1
ATOM 663 C CA . SER A 1 85 ? -27.427 10.101 -9.784 1.00 65.00 85 SER A CA 1
ATOM 664 C C . SER A 1 85 ? -28.697 10.740 -9.220 1.00 65.00 85 SER A C 1
ATOM 666 O O . SER A 1 85 ? -29.781 10.272 -9.551 1.00 65.00 85 SER A O 1
ATOM 668 N N . HIS A 1 86 ? -28.581 11.795 -8.405 1.00 59.62 86 HIS A N 1
ATOM 669 C CA . HIS A 1 86 ? -29.726 12.507 -7.818 1.00 59.62 86 HIS A CA 1
ATOM 670 C C . HIS A 1 86 ? -30.131 13.778 -8.585 1.00 59.62 86 HIS A C 1
ATOM 672 O O . HIS A 1 86 ? -31.155 14.378 -8.267 1.00 59.62 86 HIS A O 1
ATOM 678 N N . GLY A 1 87 ? -29.381 14.177 -9.620 1.00 55.47 87 GLY A N 1
ATOM 679 C CA . GLY A 1 87 ? -29.604 15.451 -10.306 1.00 55.47 87 GLY A CA 1
ATOM 680 C C . GLY A 1 87 ? -29.339 16.652 -9.388 1.00 55.47 87 GLY A C 1
ATOM 681 O O . GLY A 1 87 ? -29.049 16.494 -8.204 1.00 55.47 87 GLY A O 1
ATOM 682 N N . ASP A 1 88 ? -29.452 17.861 -9.938 1.00 56.72 88 ASP A N 1
ATOM 683 C CA . ASP A 1 88 ? -29.116 19.171 -9.334 1.00 56.72 88 ASP A CA 1
ATOM 684 C C . ASP A 1 88 ? -29.860 19.528 -8.015 1.00 56.72 88 ASP A C 1
ATOM 686 O O . ASP A 1 88 ? -29.808 20.656 -7.547 1.00 56.72 88 ASP A O 1
ATOM 690 N N . GLY A 1 89 ? -30.572 18.579 -7.396 1.00 57.25 89 GLY A N 1
ATOM 691 C CA . GLY A 1 89 ? -31.310 18.749 -6.141 1.00 57.25 89 GLY A CA 1
ATOM 692 C C . GLY A 1 89 ? -30.917 17.786 -5.016 1.00 57.25 89 GLY A C 1
ATOM 693 O O . GLY A 1 89 ? -31.525 17.843 -3.955 1.00 57.25 89 GLY A O 1
ATOM 694 N N . GLY A 1 90 ? -29.932 16.897 -5.202 1.00 61.59 90 GLY A N 1
ATOM 695 C CA . GLY A 1 90 ? -29.609 15.858 -4.208 1.00 61.59 90 GLY A CA 1
ATOM 696 C C . GLY A 1 90 ? -29.133 16.394 -2.851 1.00 61.59 90 GLY A C 1
ATOM 697 O O . GLY A 1 90 ? -29.541 15.889 -1.808 1.00 61.59 90 GLY A O 1
ATOM 698 N N . ILE A 1 91 ? -28.308 17.446 -2.851 1.00 61.34 91 ILE A N 1
ATOM 699 C CA . ILE A 1 91 ? -27.838 18.085 -1.610 1.00 61.34 91 ILE A CA 1
ATOM 700 C C . ILE A 1 91 ? -28.954 18.925 -0.974 1.00 61.34 91 ILE A C 1
ATOM 702 O O . ILE A 1 91 ? -29.133 18.873 0.240 1.00 61.34 91 ILE A O 1
ATOM 706 N N . GLU A 1 92 ? -29.752 19.628 -1.782 1.00 63.50 92 GLU A N 1
ATOM 707 C CA . GLU A 1 92 ? -30.902 20.420 -1.318 1.00 63.50 92 GLU A CA 1
ATOM 708 C C . GLU A 1 92 ? -31.982 19.531 -0.673 1.00 63.50 92 GLU A C 1
ATOM 710 O O . GLU A 1 92 ? -32.512 19.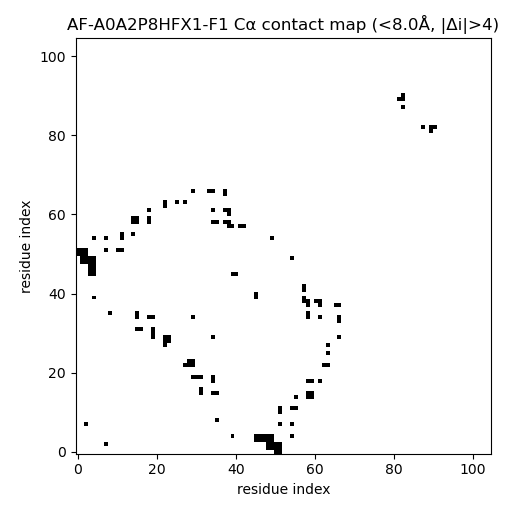849 0.388 1.00 63.50 92 GLU A O 1
ATOM 715 N N . SER A 1 93 ? -32.238 18.360 -1.265 1.00 62.97 93 SER A N 1
ATOM 716 C CA . SER A 1 93 ? -33.117 17.316 -0.727 1.00 62.97 93 SER A CA 1
ATOM 717 C C . SER A 1 93 ? -32.639 16.818 0.636 1.00 62.97 93 SER A C 1
ATOM 719 O O . SER A 1 93 ? -33.448 16.666 1.547 1.00 62.97 93 SER A O 1
ATOM 721 N N . LEU A 1 94 ? -31.331 16.575 0.787 1.00 65.31 94 LEU A N 1
ATOM 722 C CA . LEU A 1 94 ? -30.751 16.113 2.050 1.00 65.31 94 LEU A CA 1
ATOM 723 C C . LEU A 1 94 ? -30.876 17.184 3.146 1.00 65.31 94 LEU A C 1
ATOM 725 O O . LEU A 1 94 ? -31.180 16.874 4.297 1.00 65.31 94 LEU A O 1
ATOM 729 N N . PHE A 1 95 ? -30.665 18.455 2.787 1.00 69.81 95 PHE A N 1
ATOM 730 C CA . PHE A 1 95 ? -30.848 19.585 3.699 1.00 69.81 95 PHE A CA 1
ATOM 731 C C . PHE A 1 95 ? -32.316 19.773 4.098 1.00 69.81 95 PHE A C 1
ATOM 733 O O . PHE A 1 95 ? -32.589 19.999 5.277 1.00 69.81 95 PHE A O 1
ATOM 740 N N . GLN A 1 96 ? -33.266 19.639 3.165 1.00 68.44 96 GLN A N 1
ATOM 741 C CA . GLN A 1 96 ? -34.694 19.703 3.485 1.00 68.44 96 GLN A CA 1
ATOM 742 C C . GLN A 1 96 ? -35.122 18.594 4.449 1.00 68.44 96 GLN A C 1
ATOM 744 O O . GLN A 1 96 ? -35.791 18.902 5.429 1.00 68.44 96 GLN A O 1
ATOM 749 N N . GLU A 1 97 ? -34.695 17.347 4.229 1.00 71.06 97 GLU A N 1
ATOM 750 C CA . GLU A 1 97 ? -35.039 16.206 5.093 1.00 71.06 97 GLU A CA 1
ATOM 751 C C . GLU A 1 97 ? -34.563 16.414 6.545 1.00 71.06 97 GLU A C 1
ATOM 753 O O . GLU A 1 97 ? -35.328 16.242 7.501 1.00 71.06 97 GLU A O 1
ATOM 758 N N . VAL A 1 98 ? -33.325 16.888 6.724 1.00 68.44 98 VAL A N 1
ATOM 759 C CA . VAL A 1 98 ? -32.750 17.195 8.048 1.00 68.44 98 VAL A CA 1
ATOM 760 C C . VAL A 1 98 ? -33.465 18.371 8.726 1.00 68.44 98 VAL A C 1
ATOM 762 O O . VAL A 1 98 ? -33.696 18.344 9.940 1.00 68.44 98 VAL A O 1
ATOM 765 N N . MET A 1 99 ? -33.850 19.394 7.958 1.00 68.50 99 MET A N 1
ATOM 766 C CA . MET A 1 99 ? -34.589 20.549 8.476 1.00 68.50 99 MET A CA 1
ATOM 767 C C . MET A 1 99 ? -36.026 20.180 8.866 1.00 68.50 99 MET A C 1
ATOM 769 O O . MET A 1 99 ? -36.507 20.664 9.887 1.00 68.50 99 MET A O 1
ATOM 773 N N . THR A 1 100 ? -36.689 19.281 8.129 1.00 67.44 100 THR A N 1
ATOM 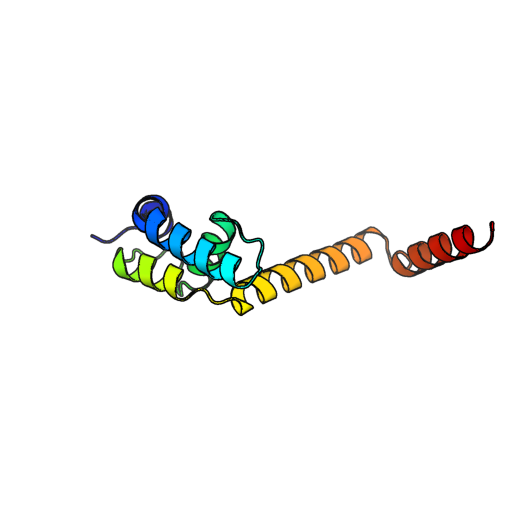774 C CA . THR A 1 100 ? -38.042 18.803 8.466 1.00 67.44 100 THR A CA 1
ATOM 775 C C . THR A 1 100 ? -38.074 17.892 9.692 1.00 67.44 100 THR A C 1
ATOM 777 O O . THR A 1 100 ? -39.042 17.921 10.447 1.00 67.44 100 THR A O 1
ATOM 780 N N . HIS A 1 101 ? -37.009 17.127 9.950 1.00 60.25 101 HIS A N 1
ATOM 781 C CA . HIS A 1 101 ? -36.917 16.285 11.149 1.00 60.25 101 HIS A CA 1
ATOM 782 C C . HIS A 1 101 ? -36.453 17.031 12.409 1.00 60.25 101 HIS A C 1
ATOM 784 O O . HIS A 1 101 ? -36.630 16.526 13.514 1.00 60.25 101 HIS A O 1
ATOM 790 N N . SER A 1 102 ? -35.912 18.245 12.275 1.00 57.88 102 SER A N 1
ATOM 791 C CA . SER A 1 102 ? -35.532 19.088 13.421 1.00 57.88 102 SER A CA 1
ATOM 792 C C . SER A 1 102 ? -36.698 19.919 13.981 1.00 57.88 102 SER A C 1
ATOM 794 O O . SER A 1 102 ? -36.543 20.552 15.020 1.00 57.88 102 SER A O 1
ATOM 796 N N . THR A 1 103 ? -37.859 19.933 13.315 1.00 53.75 103 THR A N 1
ATOM 797 C CA . THR A 1 103 ? -39.044 20.715 13.721 1.00 53.75 103 THR A CA 1
ATOM 798 C C . THR A 1 103 ? -40.091 19.936 14.528 1.00 53.75 103 THR A C 1
ATOM 800 O O . THR A 1 103 ? -41.098 20.523 14.912 1.00 53.75 103 THR A O 1
ATOM 803 N N . GLU A 1 104 ? -39.873 18.649 14.818 1.00 54.03 104 GLU A N 1
ATOM 804 C CA . GLU A 1 104 ? -40.801 17.813 15.609 1.00 54.03 104 GLU A CA 1
ATOM 805 C C . GLU A 1 104 ? -40.313 17.509 17.039 1.00 54.03 104 GLU A C 1
ATOM 807 O O . GLU A 1 104 ? -40.588 16.437 17.578 1.00 54.03 104 GLU A O 1
ATOM 812 N N . ASN A 1 105 ? -39.620 18.450 17.691 1.00 41.00 105 ASN A N 1
ATOM 813 C CA . ASN A 1 105 ? -39.387 18.376 19.139 1.00 41.00 105 ASN A CA 1
ATOM 814 C C . ASN A 1 105 ? -39.461 19.748 19.814 1.00 41.00 105 ASN A C 1
ATOM 816 O O . ASN A 1 105 ? -38.706 20.650 19.387 1.00 41.00 105 ASN A O 1
#

Foldseek 3Di:
DWDQLVVLLVVLVVLLVVLCVVLVVVVDPDDSVLLSVLLCVPDPDNGDTDDSVSSSVSSNPDDNVSSVVVVVVVVVVVVVVQCVVVDPCRVVVVVVVVVVVVPPD

Sequence (105 aa):
MYQSLNQWKSHVSPAITSKQDELKQYGYQVSRDDVWALAVKKAAAPSAEVAIHEAVRLVMAVKPHDYMNSETKAALKASVQMERSHGDGGIESLFQEVMTHSTEN

Mean predicted aligned error: 9.54 Å

InterPro domains:
  IPR025716 Post-transcriptional regulator [PF13797] (7-83)

Nearest PDB structures (foldseek):
  7lq4-assembly1_A  TM=3.504E-01  e=8.233E+00  Rubrobacter radiotolerans
  8j9i-assembly1_A6  TM=2.865E-01  e=4.705E+00  Euglena gracilis